Protein AF-A0AAE3KCJ2-F1 (afdb_monomer)

Radius of gyration: 29.1 Å; Cα contacts (8 Å, |Δi|>4): 12; chains: 1; bounding box: 57×22×82 Å

InterPro domains:
  IPR000066 Antenna complex, alpha/beta subunit [PF00556] (15-49)
  IPR002362 Light-harvesting protein B beta chain [NF040862] (8-49)
  IPR002362 Light-harvesting protein B beta chain [PR00674] (11-31)
  IPR002362 Light-harvesting protein B beta chain [PR00674] (31-48)
  IPR023623 Antenna complex, beta subunit, conserved site [PS00969] (16-47)
  IPR023624 Antenna complex, beta domain superfamily [G3DSA:1.20.5.250] (2-49)
  IPR035889 Light-harvesting complex [SSF56918] (3-49)

Structure (mmCIF, N/CA/C/O backbone):
data_AF-A0AAE3KCJ2-F1
#
_entry.id   AF-A0AAE3KCJ2-F1
#
loop_
_atom_site.group_PDB
_atom_site.id
_atom_site.type_symbol
_atom_site.label_atom_id
_atom_site.label_alt_id
_atom_site.label_comp_id
_atom_site.label_asym_id
_atom_site.label_entity_id
_atom_site.label_seq_id
_atom_site.pdbx_PDB_ins_code
_atom_site.Cartn_x
_atom_site.Cartn_y
_atom_site.Cartn_z
_atom_site.occupancy
_atom_site.B_iso_or_equiv
_atom_site.auth_seq_id
_atom_site.auth_comp_id
_atom_site.auth_asym_id
_atom_site.auth_atom_id
_atom_site.pdbx_PDB_model_num
ATOM 1 N N . MET A 1 1 ? -24.527 7.227 40.786 1.00 47.25 1 MET A N 1
ATOM 2 C CA . MET A 1 1 ? -24.075 5.824 40.83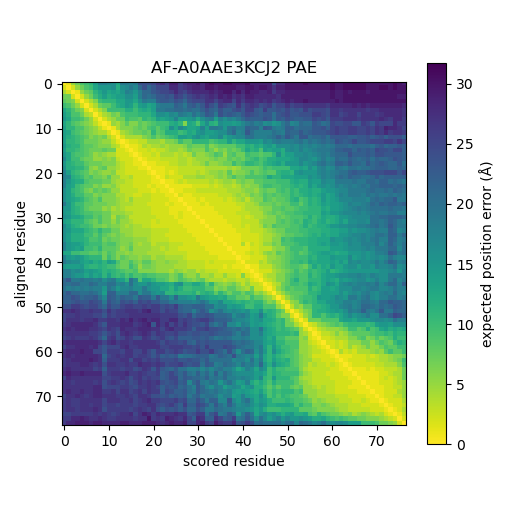8 1.00 47.25 1 MET A CA 1
ATOM 3 C C . MET A 1 1 ? -23.119 5.662 39.667 1.00 47.25 1 MET A C 1
ATOM 5 O O . MET A 1 1 ? -23.559 5.881 38.550 1.00 47.25 1 MET A O 1
ATOM 9 N N . ALA A 1 2 ? -21.821 5.469 39.908 1.00 54.38 2 ALA A N 1
ATOM 10 C CA . ALA A 1 2 ? -20.855 5.194 38.843 1.00 54.38 2 ALA A CA 1
ATOM 11 C C . ALA A 1 2 ? -20.685 3.674 38.780 1.00 54.38 2 ALA A C 1
ATOM 13 O O . ALA A 1 2 ? -20.120 3.084 39.701 1.00 54.38 2 ALA A O 1
ATOM 14 N N . ASP A 1 3 ? -21.247 3.044 37.750 1.00 55.88 3 ASP A N 1
ATOM 15 C CA . ASP A 1 3 ? -21.177 1.598 37.551 1.00 55.88 3 ASP A CA 1
ATOM 16 C C . ASP A 1 3 ? -19.767 1.212 37.081 1.00 55.88 3 ASP A C 1
ATOM 18 O O . ASP A 1 3 ? -19.453 1.170 35.895 1.00 55.88 3 ASP A O 1
ATOM 22 N N . SER A 1 4 ? -18.893 0.915 38.040 1.00 57.22 4 SER A N 1
ATOM 23 C CA . SER A 1 4 ? -17.478 0.556 37.863 1.00 57.22 4 SER A CA 1
ATOM 24 C C . SER A 1 4 ? -17.230 -0.805 37.193 1.00 57.22 4 SER A C 1
ATOM 26 O O . SER A 1 4 ? -16.097 -1.281 37.155 1.00 57.22 4 SER A O 1
ATOM 28 N N . LYS A 1 5 ? -18.276 -1.459 36.676 1.00 59.47 5 LYS A N 1
ATOM 29 C CA . LYS A 1 5 ? -18.202 -2.819 36.121 1.00 59.47 5 LYS A CA 1
ATOM 30 C C . LYS A 1 5 ? -18.044 -2.861 34.596 1.00 59.47 5 LYS A C 1
ATOM 32 O O . LYS A 1 5 ? -17.687 -3.911 34.076 1.00 59.47 5 LYS A O 1
ATOM 37 N N . ASN A 1 6 ? -18.253 -1.732 33.909 1.00 58.25 6 ASN A N 1
ATOM 38 C CA . ASN A 1 6 ? -18.303 -1.652 32.440 1.00 58.25 6 ASN A CA 1
ATOM 39 C C . ASN A 1 6 ? -17.311 -0.632 31.843 1.00 58.25 6 ASN A C 1
ATOM 41 O O . ASN A 1 6 ? -17.416 -0.275 30.673 1.00 58.25 6 ASN A O 1
ATOM 45 N N . THR A 1 7 ? -16.381 -0.115 32.650 1.00 59.44 7 THR A N 1
ATOM 46 C CA . THR A 1 7 ? -15.382 0.874 32.224 1.00 59.44 7 THR A CA 1
ATOM 47 C C . THR A 1 7 ? -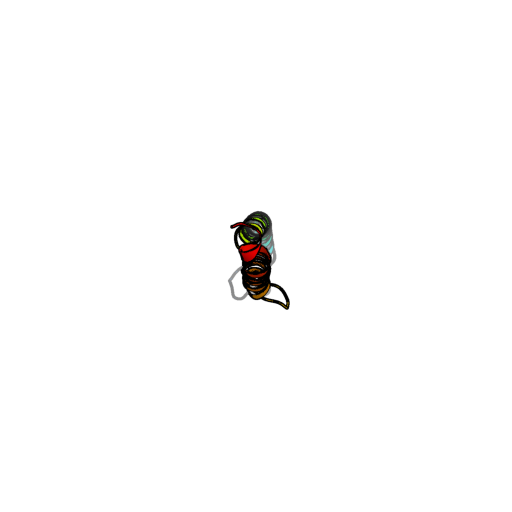14.048 0.175 31.994 1.00 59.44 7 THR A C 1
ATOM 49 O O . THR A 1 7 ? -13.504 -0.441 32.913 1.00 59.44 7 THR A O 1
ATOM 52 N N . SER A 1 8 ? -13.522 0.253 30.775 1.00 66.75 8 SER A N 1
ATOM 53 C CA . SER A 1 8 ? -12.225 -0.333 30.417 1.00 66.75 8 SER A CA 1
ATOM 54 C C . SER A 1 8 ? -11.050 0.426 31.062 1.00 66.75 8 SER A C 1
ATOM 56 O O . SER A 1 8 ? -11.221 1.520 31.598 1.00 66.75 8 SER A O 1
ATOM 58 N N . LEU A 1 9 ? -9.829 -0.129 31.008 1.00 71.38 9 LEU A N 1
ATOM 59 C CA . LEU A 1 9 ? -8.615 0.501 31.569 1.00 71.38 9 LEU A CA 1
ATOM 60 C C . LEU A 1 9 ? -8.296 1.882 30.961 1.00 71.38 9 LEU A C 1
ATOM 62 O O . LEU A 1 9 ? -7.591 2.674 31.578 1.00 71.38 9 LEU A O 1
ATOM 66 N N . SER A 1 10 ? -8.821 2.176 29.771 1.00 71.88 10 SER A N 1
ATOM 67 C CA . SER A 1 10 ? -8.749 3.478 29.098 1.00 71.88 10 SER A CA 1
ATOM 68 C C . SER A 1 10 ? -9.865 4.450 29.511 1.00 71.88 10 SER A C 1
ATOM 70 O O . SER A 1 10 ? -9.904 5.569 29.009 1.00 71.88 10 SER A O 1
ATOM 72 N N . GLY A 1 11 ? -10.756 4.056 30.429 1.00 72.44 11 GLY A N 1
ATOM 73 C CA . GLY A 1 11 ? -11.834 4.892 30.968 1.00 72.44 11 GLY A CA 1
ATOM 74 C C . GLY A 1 11 ? -13.056 5.033 30.060 1.00 72.44 11 GLY A C 1
ATOM 75 O O . GLY A 1 11 ? -13.963 5.787 30.392 1.00 72.44 11 GLY A O 1
ATOM 76 N N . LEU A 1 12 ? -13.089 4.305 28.942 1.00 72.44 12 LEU A N 1
ATOM 77 C CA . LEU A 1 12 ? -14.184 4.314 27.974 1.00 72.44 12 LEU A CA 1
ATOM 78 C C . LEU A 1 12 ? -15.169 3.185 28.268 1.00 72.44 12 LEU A C 1
ATOM 80 O O . LEU A 1 12 ? -14.759 2.064 28.610 1.00 72.44 12 LEU A O 1
ATOM 84 N N . THR A 1 13 ? -16.453 3.484 28.095 1.00 79.75 13 THR A N 1
ATOM 85 C CA . THR A 1 13 ? -17.513 2.475 28.016 1.00 79.75 13 THR A CA 1
ATOM 86 C C . THR A 1 13 ? -17.441 1.730 26.675 1.00 79.75 13 THR A C 1
ATOM 88 O O . THR A 1 13 ? -16.917 2.251 25.686 1.00 79.75 13 THR A O 1
ATOM 91 N N . ASP A 1 14 ? -17.966 0.502 26.620 1.00 76.81 14 ASP A N 1
ATOM 92 C CA . ASP A 1 14 ? -17.974 -0.317 25.393 1.00 76.81 14 ASP A CA 1
ATOM 93 C C . ASP A 1 14 ? -18.655 0.381 24.201 1.00 76.81 14 ASP A C 1
ATOM 95 O O . ASP A 1 14 ? -18.288 0.143 23.046 1.00 76.81 14 ASP A O 1
ATOM 99 N N . ASP A 1 15 ? -19.635 1.245 24.469 1.00 81.50 15 ASP A N 1
ATOM 100 C CA . ASP A 1 15 ? -20.354 1.992 23.437 1.00 81.50 15 ASP A CA 1
ATOM 101 C C . ASP A 1 15 ? -19.504 3.140 22.870 1.00 81.50 15 ASP A C 1
ATOM 103 O O . ASP A 1 15 ? -19.393 3.274 21.650 1.00 81.50 15 ASP A O 1
ATOM 107 N N . GLU A 1 16 ? -18.805 3.896 23.722 1.00 78.69 1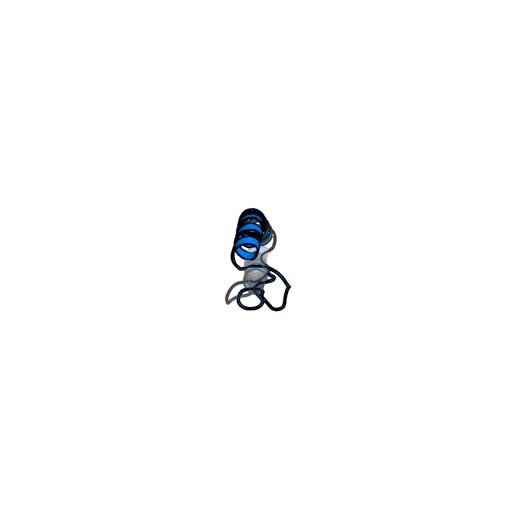6 GLU A N 1
ATOM 108 C CA . GLU A 1 16 ? -17.890 4.961 23.281 1.00 78.69 16 GLU A CA 1
ATOM 109 C C . GLU A 1 16 ? -16.698 4.401 22.487 1.00 78.69 16 GLU A C 1
ATOM 111 O O . GLU A 1 16 ? -16.252 4.991 21.498 1.00 78.69 16 GLU A O 1
ATOM 116 N N . ALA A 1 17 ? -16.197 3.224 22.874 1.00 84.75 17 ALA A N 1
ATOM 117 C CA . ALA A 1 17 ? -15.125 2.550 22.148 1.00 84.75 17 ALA A CA 1
ATOM 118 C C . ALA A 1 17 ? -15.550 2.144 20.724 1.00 84.75 17 ALA A C 1
ATOM 120 O O . ALA A 1 17 ? -14.750 2.247 19.791 1.00 84.75 17 ALA A O 1
ATOM 121 N N . LYS A 1 18 ? -16.806 1.716 20.528 1.00 84.50 18 LYS A N 1
ATOM 122 C CA . LYS A 1 18 ? -17.343 1.355 19.204 1.00 84.50 18 LYS A CA 1
ATOM 123 C C . LYS A 1 18 ? -17.536 2.565 18.304 1.00 84.50 18 LYS A C 1
ATOM 125 O O . LYS A 1 18 ? -17.249 2.471 17.111 1.00 84.50 18 LYS A O 1
ATOM 130 N N . GLU A 1 19 ? -17.986 3.687 18.855 1.00 85.44 19 GLU A N 1
ATOM 131 C CA . GLU A 1 19 ? -18.160 4.924 18.092 1.00 85.44 19 GLU A CA 1
ATOM 132 C C . GLU A 1 19 ? -16.812 5.440 17.562 1.00 85.44 19 GLU A C 1
ATOM 134 O O . GLU A 1 19 ? -16.660 5.685 16.361 1.00 85.44 19 GLU A O 1
ATOM 139 N N . PHE A 1 20 ? -15.789 5.481 18.423 1.00 84.88 20 PHE A N 1
ATOM 140 C CA . PHE A 1 20 ? -14.429 5.830 18.010 1.00 84.88 20 PHE A CA 1
ATOM 141 C C . PHE A 1 20 ? -13.853 4.825 17.002 1.00 84.88 20 PHE A C 1
ATOM 143 O O . PHE A 1 20 ? -13.252 5.206 15.996 1.00 84.88 20 PHE A O 1
ATOM 150 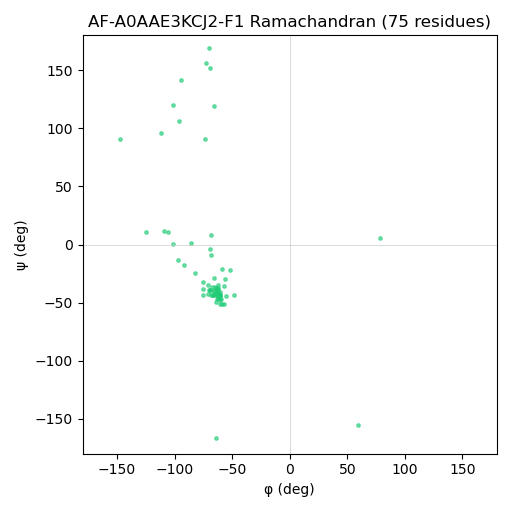N N . HIS A 1 21 ? -14.050 3.527 17.239 1.00 87.88 21 HIS A N 1
ATOM 151 C CA . HIS A 1 21 ? -13.559 2.495 16.333 1.00 87.88 21 HIS A CA 1
ATOM 152 C C . HIS A 1 21 ? -14.189 2.603 14.937 1.00 87.88 21 HIS A C 1
ATOM 154 O O . HIS A 1 21 ? -13.490 2.432 13.939 1.00 87.88 21 HIS A O 1
ATOM 160 N N . GLY A 1 22 ? -15.478 2.944 14.849 1.00 88.06 22 GLY A N 1
ATOM 161 C CA . GLY A 1 22 ? -16.174 3.145 13.580 1.00 88.06 22 GLY A CA 1
ATOM 162 C C . GLY A 1 22 ? -15.555 4.259 12.733 1.00 88.06 22 GLY A C 1
ATOM 163 O O . GLY A 1 22 ? -15.203 4.028 11.573 1.00 88.06 22 GLY A O 1
ATOM 164 N N . ILE A 1 23 ? -15.357 5.448 13.317 1.00 89.44 23 ILE A N 1
ATOM 165 C CA . ILE A 1 23 ? -14.781 6.596 12.594 1.00 89.44 23 ILE A CA 1
ATOM 166 C C . ILE A 1 23 ? -13.304 6.357 12.230 1.00 89.44 23 ILE A C 1
ATOM 168 O O . ILE A 1 23 ? -12.845 6.707 11.135 1.00 89.44 23 ILE A O 1
ATOM 172 N N . PHE A 1 24 ? -12.558 5.696 13.121 1.00 91.62 24 PHE A N 1
ATOM 173 C CA . PHE A 1 24 ? -11.166 5.330 12.884 1.00 91.62 24 PHE A CA 1
ATOM 174 C C . PHE A 1 24 ? -11.045 4.346 11.719 1.00 91.62 24 PHE A C 1
ATOM 176 O O . PHE A 1 24 ? -10.288 4.593 10.783 1.00 91.62 24 PHE A O 1
ATOM 183 N N . MET A 1 25 ? -11.833 3.269 11.722 1.00 94.38 25 MET A N 1
ATOM 184 C CA . MET A 1 25 ? -11.801 2.267 10.657 1.00 94.38 25 MET A CA 1
ATOM 185 C C . MET A 1 25 ? -12.213 2.851 9.307 1.00 94.38 25 MET A C 1
ATOM 187 O O . MET A 1 25 ? -11.583 2.538 8.299 1.00 94.38 25 MET A O 1
ATOM 191 N N . GLN A 1 26 ? -13.210 3.740 9.269 1.00 92.94 26 GLN A N 1
ATOM 192 C CA . GLN A 1 26 ? -13.616 4.405 8.029 1.00 92.94 26 GLN A CA 1
ATOM 193 C C . GLN A 1 26 ? -12.455 5.187 7.394 1.00 92.94 26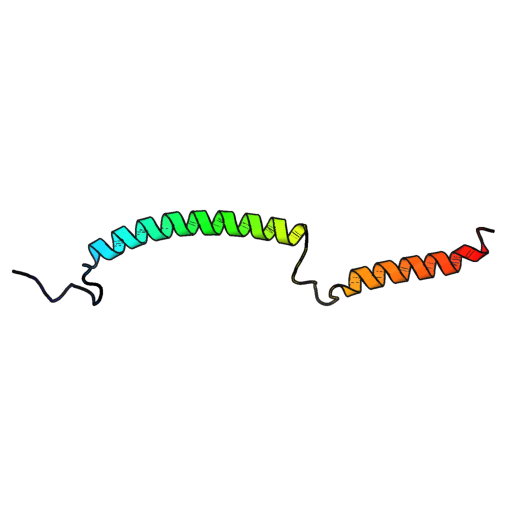 GLN A C 1
ATOM 195 O O . GLN A 1 26 ? -12.155 5.004 6.213 1.00 92.94 26 GLN A O 1
ATOM 200 N N . SER A 1 27 ? -11.783 6.040 8.172 1.00 92.75 27 SER A N 1
ATOM 201 C CA . SER A 1 27 ? -10.654 6.837 7.673 1.00 92.75 27 SER A CA 1
ATOM 202 C C . SER A 1 27 ? -9.425 5.979 7.352 1.00 92.75 27 SER A C 1
ATOM 204 O O . SER A 1 27 ? -8.781 6.188 6.322 1.00 92.75 27 SER A O 1
ATOM 206 N N . PHE A 1 28 ? -9.142 4.965 8.173 1.00 94.81 28 PHE A N 1
ATOM 207 C CA . PHE A 1 28 ? -8.046 4.025 7.964 1.00 94.81 28 PHE A CA 1
ATOM 208 C C . PHE A 1 28 ? -8.204 3.242 6.657 1.00 94.81 28 PHE A C 1
ATOM 210 O O . PHE A 1 28 ? -7.250 3.141 5.888 1.00 94.81 28 PHE A O 1
ATOM 217 N N . ILE A 1 29 ? -9.409 2.749 6.351 1.00 96.06 29 ILE A N 1
ATOM 218 C CA . ILE A 1 29 ? -9.681 2.019 5.104 1.00 96.06 29 ILE A CA 1
ATOM 219 C C . ILE A 1 29 ? -9.447 2.916 3.884 1.00 96.06 29 ILE A C 1
ATOM 221 O O . ILE A 1 29 ? -8.795 2.489 2.931 1.00 96.06 29 ILE A O 1
ATOM 225 N N . ILE A 1 30 ? -9.933 4.162 3.915 1.00 95.94 30 ILE A N 1
ATOM 226 C CA . ILE A 1 30 ? -9.732 5.119 2.817 1.00 95.94 30 ILE A CA 1
ATOM 227 C C . ILE A 1 30 ? -8.236 5.403 2.623 1.00 95.94 30 ILE A C 1
ATOM 229 O O . ILE A 1 30 ? -7.740 5.359 1.497 1.00 95.94 30 ILE A O 1
ATOM 233 N N . PHE A 1 31 ? -7.503 5.642 3.712 1.00 96.00 31 PHE A N 1
ATOM 234 C CA . PHE A 1 31 ? -6.061 5.878 3.663 1.00 96.00 31 PHE A CA 1
ATOM 235 C C . PHE A 1 31 ? -5.296 4.678 3.090 1.00 96.00 31 PHE A C 1
ATOM 237 O O . PHE A 1 31 ? -4.478 4.846 2.186 1.00 96.00 31 PHE A O 1
ATOM 244 N N . VAL A 1 32 ? -5.584 3.464 3.570 1.00 96.62 32 VAL A N 1
ATOM 245 C CA . VAL A 1 32 ? -4.929 2.238 3.095 1.00 96.62 32 VAL A CA 1
ATOM 246 C C . VAL A 1 32 ? -5.240 1.990 1.622 1.00 96.62 32 VAL A C 1
ATOM 248 O O . VAL A 1 32 ? -4.331 1.644 0.872 1.00 96.62 32 VAL A O 1
ATOM 251 N N . ALA A 1 33 ? -6.477 2.220 1.176 1.00 96.06 33 ALA A N 1
ATOM 252 C CA . ALA A 1 33 ? -6.833 2.092 -0.234 1.00 96.06 33 ALA A CA 1
ATOM 253 C C . ALA A 1 33 ? -5.959 3.004 -1.110 1.00 96.06 33 ALA A C 1
ATOM 255 O O . ALA A 1 33 ? -5.313 2.527 -2.043 1.00 96.06 33 ALA A O 1
ATOM 256 N N . VAL A 1 34 ? -5.863 4.293 -0.767 1.00 96.50 34 VAL A N 1
ATOM 257 C CA . VAL A 1 34 ? -5.009 5.257 -1.484 1.00 96.50 34 VAL A CA 1
ATOM 258 C C . VAL A 1 34 ? -3.536 4.843 -1.434 1.00 96.50 34 VAL A C 1
ATOM 260 O O . VAL A 1 34 ? -2.850 4.878 -2.458 1.00 96.50 34 VAL A O 1
ATOM 263 N N . ALA A 1 35 ? -3.048 4.407 -0.271 1.00 96.19 35 ALA A N 1
ATOM 264 C CA . ALA A 1 35 ? -1.673 3.957 -0.105 1.00 96.19 35 ALA A CA 1
ATOM 265 C C . ALA A 1 35 ? -1.353 2.759 -1.010 1.00 96.19 35 ALA A C 1
ATOM 267 O O . ALA A 1 35 ? -0.308 2.763 -1.659 1.00 96.19 35 ALA A O 1
ATOM 268 N N . VAL A 1 36 ? -2.243 1.768 -1.114 1.00 95.62 36 VAL A N 1
ATOM 269 C CA . VAL A 1 36 ? -2.059 0.607 -1.999 1.00 95.62 36 VAL A CA 1
ATOM 270 C C . VAL A 1 36 ? -1.917 1.050 -3.456 1.00 95.62 36 VAL A C 1
ATOM 272 O O . VAL A 1 36 ? -0.966 0.637 -4.119 1.00 95.62 36 VAL A O 1
ATOM 275 N N . PHE A 1 37 ? -2.785 1.941 -3.947 1.00 95.12 37 PHE A N 1
ATOM 276 C CA . PHE A 1 37 ? -2.678 2.458 -5.318 1.00 95.12 37 PHE A CA 1
ATOM 277 C C . PHE A 1 37 ? -1.351 3.185 -5.568 1.00 95.12 37 PHE A C 1
ATOM 279 O O . PHE A 1 37 ? -0.696 2.942 -6.584 1.00 95.12 37 PHE A O 1
ATOM 286 N N . ALA A 1 38 ? -0.920 4.031 -4.629 1.00 94.31 38 ALA A N 1
ATOM 287 C CA . ALA A 1 38 ? 0.354 4.738 -4.732 1.00 94.31 38 ALA A CA 1
ATOM 288 C C . ALA A 1 38 ? 1.553 3.773 -4.762 1.00 94.31 38 ALA A C 1
ATOM 290 O O . ALA A 1 38 ? 2.473 3.951 -5.561 1.00 94.31 38 ALA A O 1
ATOM 291 N N . HIS A 1 39 ? 1.530 2.721 -3.941 1.00 88.75 39 HIS A N 1
ATOM 292 C CA . HIS A 1 39 ? 2.602 1.726 -3.886 1.00 88.75 39 HIS A CA 1
ATOM 293 C C . HIS A 1 39 ? 2.645 0.840 -5.131 1.00 88.75 39 HIS A C 1
ATOM 295 O O . HIS A 1 39 ? 3.737 0.514 -5.586 1.00 88.75 39 HIS A O 1
ATOM 301 N N . ILE A 1 40 ? 1.498 0.500 -5.727 1.00 90.19 40 ILE A N 1
ATOM 302 C CA . ILE A 1 40 ? 1.459 -0.206 -7.017 1.00 90.19 40 ILE A CA 1
ATOM 303 C C . ILE A 1 40 ? 2.106 0.656 -8.106 1.00 90.19 40 ILE A C 1
ATOM 305 O O . ILE A 1 40 ? 2.949 0.168 -8.857 1.00 90.19 40 ILE A O 1
ATOM 309 N N . LEU A 1 41 ? 1.764 1.946 -8.170 1.00 89.19 41 LEU A N 1
ATOM 310 C CA . LEU A 1 41 ? 2.345 2.854 -9.158 1.00 89.19 41 LEU A CA 1
ATOM 311 C C . LEU A 1 41 ? 3.860 3.019 -8.958 1.00 89.19 41 LEU A C 1
ATOM 313 O O . LEU A 1 41 ? 4.625 2.956 -9.921 1.00 89.19 41 LEU A O 1
ATOM 317 N N . ALA A 1 42 ? 4.303 3.160 -7.706 1.00 87.06 42 ALA A N 1
ATOM 318 C CA . ALA A 1 42 ? 5.720 3.197 -7.360 1.00 87.06 42 ALA A CA 1
ATOM 319 C C . ALA A 1 42 ? 6.442 1.889 -7.728 1.00 87.06 42 ALA A C 1
ATOM 321 O O . ALA A 1 42 ? 7.571 1.938 -8.214 1.00 87.06 42 ALA A O 1
ATOM 322 N N . TRP A 1 43 ? 5.788 0.734 -7.563 1.00 80.50 43 TRP A N 1
ATOM 323 C CA . TRP A 1 43 ? 6.344 -0.566 -7.938 1.00 80.50 43 TRP A CA 1
ATOM 324 C C . TRP A 1 43 ? 6.532 -0.696 -9.451 1.00 80.50 43 TRP A C 1
ATOM 326 O O . TRP A 1 43 ? 7.549 -1.220 -9.897 1.00 80.50 43 TRP A O 1
ATOM 336 N N . ILE A 1 44 ? 5.586 -0.193 -10.250 1.00 81.06 44 ILE A N 1
ATOM 337 C CA . ILE A 1 44 ? 5.713 -0.174 -11.715 1.00 81.06 44 ILE A CA 1
ATOM 338 C C . ILE A 1 44 ? 6.884 0.719 -12.140 1.00 81.06 44 ILE A C 1
ATOM 340 O O . ILE A 1 44 ? 7.649 0.347 -13.026 1.00 81.06 44 ILE A O 1
ATOM 344 N N . TRP A 1 45 ? 7.042 1.884 -11.507 1.00 73.12 45 TRP A N 1
ATOM 345 C CA . TRP A 1 45 ? 8.115 2.819 -11.845 1.00 73.12 45 TRP A CA 1
ATOM 346 C C . TRP A 1 45 ? 9.505 2.324 -11.415 1.00 73.12 45 TRP A C 1
ATOM 348 O O . TRP A 1 45 ? 10.463 2.440 -12.180 1.00 73.12 45 TRP A O 1
ATOM 358 N N . ARG A 1 46 ? 9.638 1.760 -10.209 1.00 72.25 46 ARG A N 1
ATOM 359 C CA . ARG A 1 46 ? 10.902 1.210 -9.705 1.00 72.25 46 ARG A CA 1
ATOM 360 C C . ARG A 1 46 ? 10.637 0.005 -8.793 1.00 72.25 46 ARG A C 1
ATOM 362 O O . ARG A 1 46 ? 10.4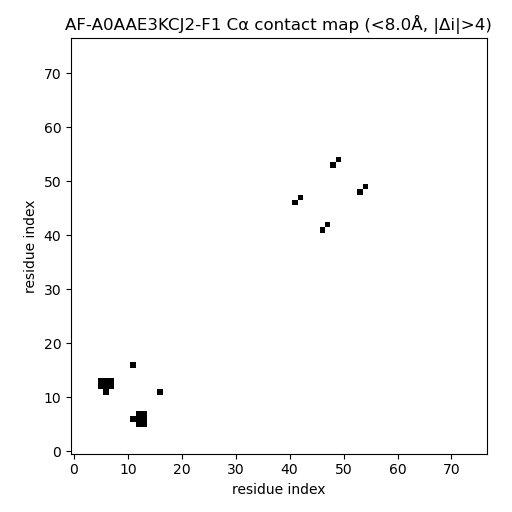78 0.182 -7.583 1.00 72.25 46 ARG A O 1
ATOM 369 N N . PRO A 1 47 ? 10.599 -1.220 -9.347 1.00 71.69 47 PRO A N 1
ATOM 370 C CA . PRO A 1 47 ? 10.269 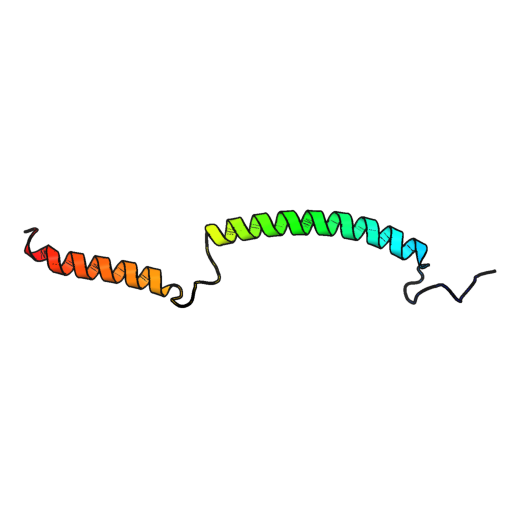-2.416 -8.584 1.00 71.69 47 PRO A CA 1
ATOM 371 C C . PRO A 1 47 ? 11.359 -2.688 -7.547 1.00 71.69 47 PRO A C 1
ATOM 373 O O . PRO A 1 47 ? 12.527 -2.881 -7.883 1.00 71.69 47 PRO A O 1
ATOM 376 N N . TRP A 1 48 ? 10.989 -2.683 -6.268 1.00 71.56 48 TRP A N 1
ATOM 377 C CA . TRP A 1 48 ? 11.947 -2.846 -5.172 1.00 71.56 48 TRP A CA 1
ATOM 378 C C . TRP A 1 48 ? 12.305 -4.308 -4.885 1.00 71.56 48 TRP A C 1
ATOM 380 O O . TRP A 1 48 ? 13.387 -4.578 -4.369 1.00 71.56 48 TRP A O 1
ATOM 390 N N . LEU A 1 49 ? 11.426 -5.249 -5.241 1.00 66.88 49 LEU A N 1
ATOM 391 C CA . LEU A 1 49 ? 11.670 -6.690 -5.174 1.00 66.88 49 LEU A CA 1
ATOM 392 C C . LEU A 1 49 ? 11.746 -7.240 -6.601 1.00 66.88 49 LEU A C 1
ATOM 394 O O . LEU A 1 49 ? 10.706 -7.497 -7.217 1.00 66.88 49 LEU A O 1
ATOM 398 N N . PRO A 1 50 ? 12.954 -7.388 -7.162 1.00 61.66 50 PRO A N 1
ATOM 399 C CA . PRO A 1 50 ? 13.103 -8.097 -8.417 1.00 61.66 50 PRO A CA 1
ATOM 400 C C . PRO A 1 50 ? 12.824 -9.599 -8.213 1.00 61.66 50 PRO A C 1
ATOM 402 O O . PRO A 1 50 ? 12.993 -10.120 -7.112 1.00 61.66 50 PRO A O 1
ATOM 405 N N . GLY A 1 51 ? 12.354 -10.292 -9.257 1.00 67.19 51 GLY A N 1
ATOM 406 C CA . GLY A 1 51 ? 12.003 -11.719 -9.195 1.00 67.19 51 GLY A CA 1
ATOM 407 C C . GLY A 1 51 ? 13.197 -12.643 -8.901 1.00 67.19 51 GLY A C 1
ATOM 408 O O . GLY A 1 51 ? 14.276 -12.190 -8.541 1.00 67.19 51 GLY A O 1
ATOM 409 N N . LYS A 1 52 ?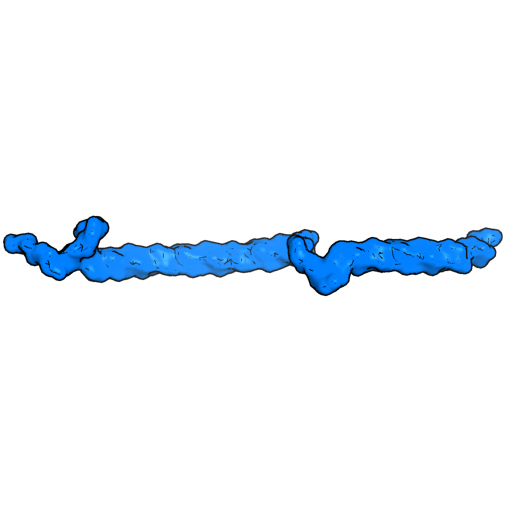 13.033 -13.958 -9.101 1.00 64.19 52 LYS A N 1
ATOM 410 C CA . LYS A 1 52 ? 14.078 -14.984 -8.859 1.00 64.19 52 LYS A CA 1
ATOM 411 C C . LYS A 1 52 ? 15.435 -14.716 -9.540 1.00 64.19 52 LYS A C 1
ATOM 413 O O . LYS A 1 52 ? 16.448 -15.207 -9.061 1.00 64.19 52 LYS A O 1
ATOM 418 N N . ASP A 1 53 ? 15.443 -13.896 -10.593 1.00 62.44 53 ASP A N 1
ATOM 419 C CA . ASP A 1 53 ? 16.636 -13.491 -11.346 1.00 62.44 53 ASP A CA 1
ATOM 420 C C . ASP A 1 53 ? 17.068 -12.034 -11.047 1.00 62.44 53 ASP A C 1
ATOM 422 O O . ASP A 1 53 ? 17.934 -11.474 -11.710 1.00 62.44 53 ASP A O 1
ATOM 426 N N . GLY A 1 54 ? 16.495 -11.383 -10.031 1.00 66.56 54 GLY A N 1
ATOM 427 C CA . GLY A 1 54 ? 16.984 -10.106 -9.516 1.00 66.56 54 GLY A CA 1
ATOM 428 C C . GLY A 1 54 ? 17.013 -8.951 -10.539 1.00 66.56 54 GLY A C 1
ATOM 429 O O . GLY A 1 54 ? 16.299 -8.940 -11.542 1.00 66.56 54 GLY A O 1
ATOM 430 N N . TYR A 1 55 ? 17.887 -7.970 -10.289 1.00 59.22 55 TYR A N 1
ATOM 431 C CA . TYR A 1 55 ? 18.352 -7.024 -11.317 1.00 59.22 55 TYR A CA 1
ATOM 432 C C . TYR A 1 55 ? 19.250 -7.711 -12.367 1.00 59.22 55 TYR A C 1
ATOM 434 O O . TYR A 1 55 ? 19.665 -7.068 -13.333 1.00 59.22 55 TYR A O 1
ATOM 442 N N . ALA A 1 56 ? 19.559 -9.005 -12.198 1.00 61.88 56 ALA A N 1
ATOM 443 C CA . ALA A 1 56 ? 20.406 -9.743 -13.123 1.00 61.88 56 ALA A CA 1
ATOM 444 C C . ALA A 1 56 ? 19.738 -9.891 -14.493 1.00 61.88 56 ALA A C 1
ATOM 446 O O . ALA A 1 56 ? 20.447 -9.819 -15.483 1.00 61.88 56 ALA A O 1
ATOM 447 N N . ALA A 1 57 ? 18.403 -9.924 -14.580 1.00 66.50 57 ALA A N 1
ATOM 448 C CA . ALA A 1 57 ? 17.691 -9.892 -15.863 1.00 66.50 57 ALA A CA 1
ATOM 449 C C . ALA A 1 57 ? 18.035 -8.654 -16.725 1.00 66.50 57 ALA A C 1
ATOM 451 O O . ALA A 1 57 ? 18.142 -8.751 -17.947 1.00 66.50 57 ALA A O 1
ATOM 452 N N . VAL A 1 58 ? 18.262 -7.487 -16.106 1.00 70.25 58 VAL A N 1
ATOM 453 C CA . VAL A 1 58 ? 18.654 -6.257 -16.824 1.00 70.25 58 VAL A CA 1
ATOM 454 C C . VAL A 1 58 ? 20.121 -6.320 -17.265 1.00 70.25 58 VAL A C 1
ATOM 456 O O . VAL A 1 58 ? 20.462 -5.896 -18.374 1.00 70.25 58 VAL A O 1
ATOM 459 N N . ILE A 1 59 ? 20.996 -6.879 -16.423 1.00 71.06 59 ILE A N 1
ATOM 460 C CA . ILE A 1 59 ? 22.417 -7.074 -16.748 1.00 71.06 59 ILE A CA 1
ATOM 461 C C . ILE A 1 59 ? 22.590 -8.149 -17.830 1.00 71.06 59 ILE A C 1
ATOM 463 O O . ILE A 1 59 ? 23.382 -7.972 -18.750 1.00 71.06 59 ILE A O 1
ATOM 467 N N . GLU A 1 60 ? 21.815 -9.226 -17.778 1.00 72.75 60 GLU A N 1
ATOM 468 C CA . GLU A 1 60 ? 21.797 -10.300 -18.769 1.00 72.75 60 GLU A CA 1
ATOM 469 C C . GLU A 1 60 ? 21.263 -9.807 -20.116 1.00 72.75 60 GLU A C 1
ATOM 471 O O . GLU A 1 60 ? 21.904 -10.028 -21.143 1.00 72.75 60 GLU A O 1
ATOM 476 N N . GLY A 1 61 ? 20.181 -9.018 -20.112 1.00 74.44 61 GLY A N 1
ATOM 477 C CA . GLY A 1 61 ? 19.715 -8.310 -21.305 1.00 74.44 61 GLY A CA 1
ATOM 478 C C . GLY A 1 61 ? 20.807 -7.424 -21.920 1.00 74.44 61 GLY A C 1
ATOM 479 O O . GLY A 1 61 ? 21.048 -7.491 -23.123 1.00 74.44 61 GLY A O 1
ATOM 480 N N . SER A 1 62 ? 21.546 -6.672 -21.101 1.00 77.25 62 SER A N 1
ATOM 481 C CA . SER A 1 62 ? 22.641 -5.807 -21.576 1.00 77.25 62 SER A CA 1
ATOM 482 C C . SER A 1 62 ? 23.823 -6.604 -22.150 1.00 77.25 62 SER A C 1
ATOM 484 O O . SER A 1 62 ? 24.339 -6.266 -23.216 1.00 77.25 62 SER A O 1
ATOM 486 N N . ASN A 1 63 ? 24.224 -7.691 -21.484 1.00 80.44 63 ASN A N 1
ATOM 487 C CA . ASN A 1 63 ? 25.302 -8.563 -21.953 1.00 80.44 63 ASN A CA 1
ATOM 488 C C . ASN A 1 63 ? 24.924 -9.284 -23.252 1.00 80.44 63 ASN A C 1
ATOM 490 O O . ASN A 1 63 ? 25.746 -9.352 -24.159 1.00 80.44 63 ASN A O 1
ATOM 494 N N . SER A 1 64 ? 23.678 -9.749 -23.390 1.00 84.75 64 SER A N 1
ATOM 495 C CA . SER A 1 64 ? 23.207 -10.428 -24.606 1.00 84.75 64 SER A CA 1
ATOM 496 C C . SER A 1 64 ? 23.286 -9.532 -25.849 1.00 84.75 64 SER A C 1
ATOM 498 O O . SER A 1 64 ? 23.737 -9.967 -26.913 1.00 84.75 64 SER A O 1
ATOM 500 N N . VAL A 1 65 ? 22.934 -8.250 -25.706 1.00 85.00 65 VAL A N 1
ATOM 501 C CA . VAL A 1 65 ? 23.054 -7.251 -26.773 1.00 85.00 65 VAL A CA 1
ATOM 502 C C . VAL A 1 65 ? 24.524 -6.965 -27.074 1.00 85.00 65 VAL A C 1
ATOM 504 O O . VAL A 1 65 ? 24.902 -6.943 -28.242 1.00 85.00 65 VAL A O 1
ATOM 507 N N . ALA A 1 66 ? 25.372 -6.810 -26.052 1.00 87.56 66 ALA A N 1
ATOM 508 C CA . ALA A 1 66 ? 26.805 -6.581 -26.236 1.00 87.56 66 ALA A CA 1
ATOM 509 C C . ALA A 1 66 ? 27.496 -7.744 -26.970 1.00 87.56 66 ALA A C 1
ATOM 511 O O . ALA A 1 66 ? 28.278 -7.510 -27.890 1.00 87.56 66 ALA A O 1
ATOM 512 N N . THR A 1 67 ? 27.173 -8.993 -26.624 1.00 87.88 67 THR A N 1
ATOM 513 C CA . THR A 1 67 ? 27.700 -10.180 -27.311 1.00 87.88 67 THR A CA 1
ATOM 514 C C . THR A 1 67 ? 27.201 -10.257 -28.750 1.00 87.88 67 THR A C 1
ATOM 516 O O . THR A 1 67 ? 27.993 -10.497 -29.657 1.00 87.88 67 THR A O 1
ATOM 519 N N . THR A 1 68 ? 25.912 -9.986 -28.982 1.00 87.88 68 THR A N 1
ATOM 520 C CA . THR A 1 68 ? 25.339 -9.973 -30.336 1.00 87.88 68 THR A CA 1
ATOM 521 C C . THR A 1 68 ? 26.017 -8.912 -31.200 1.00 87.88 68 THR A C 1
ATOM 523 O O . THR A 1 68 ? 26.443 -9.215 -32.311 1.00 87.88 68 THR A O 1
ATOM 526 N N . LEU A 1 69 ? 26.192 -7.696 -30.672 1.00 87.69 69 LEU A N 1
ATOM 527 C CA . LEU A 1 69 ? 26.892 -6.605 -31.349 1.00 87.69 69 LEU A CA 1
ATOM 528 C C . LEU A 1 69 ? 28.353 -6.952 -31.640 1.00 87.69 69 LEU A C 1
ATOM 530 O O . LEU A 1 69 ? 28.799 -6.733 -32.758 1.00 87.69 69 LEU A O 1
ATOM 534 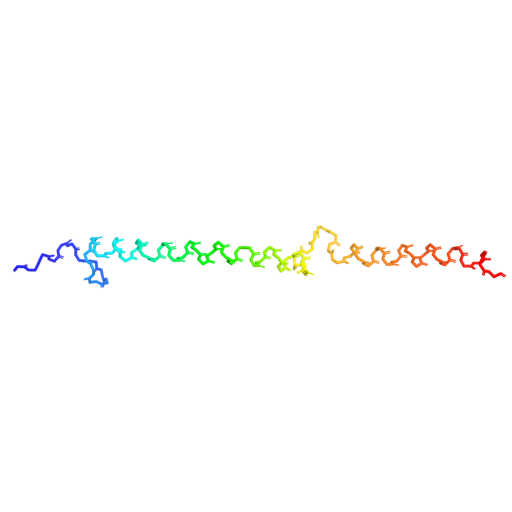N N . ALA A 1 70 ? 29.084 -7.533 -30.689 1.00 88.31 70 ALA A N 1
ATOM 535 C CA . ALA A 1 70 ? 30.468 -7.961 -30.903 1.00 88.31 70 ALA A CA 1
ATOM 536 C C . ALA A 1 70 ? 30.586 -9.039 -31.993 1.00 88.31 70 ALA A C 1
ATOM 538 O O . ALA A 1 70 ? 31.552 -9.053 -32.753 1.00 88.31 70 ALA A O 1
ATOM 539 N N . GLN A 1 71 ? 29.590 -9.919 -32.095 1.00 90.06 71 GLN A N 1
ATOM 540 C CA . GLN A 1 71 ? 29.555 -10.981 -33.093 1.00 90.06 71 GLN A CA 1
ATOM 541 C C . GLN A 1 71 ? 29.201 -10.459 -34.490 1.00 90.06 71 GLN A C 1
ATOM 543 O O . GLN A 1 71 ? 29.698 -10.999 -35.476 1.00 90.06 71 GLN A O 1
ATOM 548 N N . VAL A 1 72 ? 28.375 -9.407 -34.589 1.00 88.69 72 VAL A N 1
ATOM 549 C CA . VAL A 1 72 ? 28.018 -8.794 -35.880 1.00 88.69 72 VAL A CA 1
ATOM 550 C C . VAL A 1 72 ? 28.929 -7.635 -36.304 1.00 88.69 72 VAL A C 1
ATOM 552 O O . VAL A 1 72 ? 28.969 -7.300 -37.483 1.00 88.69 72 VAL A O 1
ATOM 555 N N . ALA A 1 73 ? 29.697 -7.058 -35.375 1.00 85.19 73 ALA A N 1
ATOM 556 C CA . ALA A 1 73 ? 30.671 -5.992 -35.615 1.00 85.19 73 ALA A CA 1
ATOM 557 C C . ALA A 1 73 ? 31.632 -6.244 -36.797 1.00 85.19 73 ALA A C 1
ATOM 559 O O . ALA A 1 73 ? 31.808 -5.319 -37.589 1.00 85.19 73 ALA A O 1
ATOM 560 N N . PRO A 1 74 ? 32.215 -7.447 -36.992 1.00 87.94 74 PRO A N 1
ATOM 561 C CA . PRO A 1 74 ? 33.094 -7.705 -38.137 1.00 87.94 74 PRO A CA 1
ATOM 562 C C . PRO A 1 74 ? 32.384 -7.714 -39.501 1.00 87.94 74 PRO A C 1
ATOM 564 O O . PRO A 1 74 ? 33.060 -7.765 -40.521 1.00 87.94 74 PRO A O 1
ATOM 567 N N . TYR A 1 75 ? 31.049 -7.671 -39.545 1.00 84.88 75 TYR A N 1
ATOM 568 C CA . TYR A 1 75 ? 30.272 -7.582 -40.789 1.00 84.88 75 TYR A CA 1
ATOM 569 C C . TYR A 1 75 ? 29.758 -6.160 -41.077 1.00 84.88 75 TYR A C 1
ATOM 571 O O . TYR A 1 75 ? 29.053 -5.960 -42.064 1.00 84.88 75 TYR A O 1
ATOM 579 N N . LEU A 1 76 ? 30.067 -5.183 -40.212 1.00 73.94 76 LEU A N 1
ATOM 580 C CA . LEU A 1 76 ? 29.622 -3.785 -40.320 1.00 73.94 76 LEU A CA 1
ATOM 581 C C . LEU A 1 76 ? 30.753 -2.804 -40.698 1.00 73.94 76 LEU A C 1
ATOM 583 O O . LEU A 1 76 ? 30.554 -1.591 -40.638 1.00 73.94 76 LEU A O 1
ATOM 587 N N . THR A 1 77 ? 31.915 -3.321 -41.106 1.00 63.81 77 THR A N 1
ATOM 588 C CA . THR A 1 77 ? 33.063 -2.591 -41.683 1.00 63.81 77 THR A CA 1
ATOM 589 C C . THR A 1 77 ? 33.355 -3.105 -43.079 1.00 63.81 77 THR A C 1
ATOM 591 O O . THR A 1 77 ? 33.627 -2.274 -43.969 1.00 63.81 77 THR A O 1
#

Foldseek 3Di:
DPPPPQADPVRDGPVRVVVVVVVVVVVVVVVVVVVVVVVVVVCVVPNPDDPPCGCVVVVVVVVVVVVVCVVCVVVVD

Sequence (77 aa):
MADSKNTSLSGLTDDEAKEFHGIFMQSFIIFVAVAVFAHILAWIWRPWLPGKDGYAAVIEGSNSVATTLAQVAPYLT

Mean predicted aligned error: 14.26 Å

Organism: NCBI:txid414046

pLDDT: mean 79.29, std 12.69, range [47.25, 96.62]

Secondary structure (DSSP, 8-state):
---TTSB-TTS-BHHHHHHHHHHHHHHHHHHHHHHHHHHHHHHHHS-SS--TTTTHHHHHHHHHHHHHHHHHGGG--

Solvent-accessible surface area (backbone atoms only — not comparable to full-atom values): 4670 Å² total; per-residue (Å²): 136,82,74,80,86,60,54,45,100,86,70,41,40,70,66,58,50,49,56,54,49,50,58,50,50,56,53,50,51,56,50,50,53,54,48,52,56,52,50,54,53,47,38,72,76,56,60,86,76,53,62,103,58,44,72,49,56,60,52,50,55,51,50,54,51,53,52,52,48,62,70,49,48,83,78,74,119